Protein AF-A0A0D7F396-F1 (afdb_monomer_lite)

Secondary structure (DSSP, 8-state):
---HHHHHHHHHHHHHHHHHHHHHHHHHTTSS---GGGSTT--HHHHHHTT--HHHHHHHHHHHSTTHHHHHHHTT----

Structure (mmCIF, N/CA/C/O backbone):
data_AF-A0A0D7F396-F1
#
_entry.id   AF-A0A0D7F396-F1
#
loop_
_atom_site.group_PDB
_atom_site.id
_atom_site.type_symbol
_atom_site.label_atom_id
_atom_site.label_alt_id
_atom_site.label_comp_id
_atom_site.label_asym_id
_atom_site.label_entity_id
_atom_site.label_seq_id
_atom_site.pdbx_PDB_ins_code
_atom_site.Cartn_x
_atom_site.Cartn_y
_atom_site.Cartn_z
_atom_site.occupancy
_atom_site.B_iso_or_equiv
_atom_site.auth_seq_id
_atom_site.auth_comp_id
_atom_site.auth_asym_id
_atom_site.auth_atom_id
_atom_site.pdbx_PDB_model_num
ATOM 1 N N . MET A 1 1 ? 14.897 -8.249 -25.928 1.00 56.00 1 MET A N 1
ATOM 2 C CA . MET A 1 1 ? 15.448 -6.932 -25.555 1.00 56.00 1 MET A CA 1
ATOM 3 C C . MET A 1 1 ? 14.262 -6.069 -25.179 1.00 56.00 1 MET A C 1
ATOM 5 O O . MET A 1 1 ? 13.387 -5.914 -26.018 1.00 56.00 1 MET A O 1
ATOM 9 N N . PHE A 1 2 ? 14.154 -5.639 -23.922 1.00 64.38 2 PHE A N 1
ATOM 10 C CA . PHE A 1 2 ? 13.129 -4.665 -23.549 1.00 64.38 2 PHE A CA 1
ATOM 11 C C . PHE A 1 2 ? 13.562 -3.307 -24.099 1.00 64.38 2 PHE A C 1
ATOM 13 O O . PHE A 1 2 ? 14.709 -2.908 -23.909 1.00 64.38 2 PHE A O 1
ATOM 20 N N . ASP A 1 3 ? 12.669 -2.656 -24.830 1.00 81.06 3 ASP A N 1
ATOM 21 C CA . ASP A 1 3 ? 12.837 -1.278 -25.277 1.00 81.06 3 ASP A CA 1
ATOM 22 C C . ASP A 1 3 ? 12.927 -0.347 -24.051 1.00 81.06 3 ASP A C 1
ATOM 24 O O . ASP A 1 3 ? 12.225 -0.557 -23.055 1.00 81.06 3 ASP A O 1
ATOM 28 N N . ALA A 1 4 ? 13.801 0.659 -24.107 1.00 77.25 4 ALA A N 1
ATOM 29 C CA . ALA A 1 4 ? 13.979 1.646 -23.044 1.00 77.25 4 ALA A CA 1
ATOM 30 C C . ALA A 1 4 ? 12.656 2.356 -22.704 1.00 77.25 4 ALA A C 1
ATOM 32 O O . ALA A 1 4 ? 12.373 2.591 -21.526 1.00 77.25 4 ALA A O 1
ATOM 33 N N . ASP A 1 5 ? 11.803 2.587 -23.705 1.00 82.38 5 ASP A N 1
ATOM 34 C CA . ASP A 1 5 ? 10.487 3.205 -23.515 1.00 82.38 5 ASP A CA 1
ATOM 35 C C . ASP A 1 5 ? 9.539 2.294 -22.719 1.00 82.38 5 ASP A C 1
ATOM 37 O O . ASP A 1 5 ? 8.809 2.747 -21.834 1.00 82.38 5 ASP A O 1
ATOM 41 N N . SER A 1 6 ? 9.607 0.978 -22.948 1.00 82.50 6 SER A N 1
ATOM 42 C CA . SER A 1 6 ? 8.821 -0.008 -22.193 1.00 82.50 6 SER A CA 1
ATOM 43 C C . SER A 1 6 ? 9.252 -0.082 -20.726 1.00 82.50 6 SER A C 1
ATOM 45 O O . SER A 1 6 ? 8.408 -0.204 -19.835 1.00 82.50 6 SER A O 1
ATOM 47 N N . VAL A 1 7 ? 10.557 0.034 -20.456 1.00 85.12 7 VAL A N 1
ATOM 48 C CA . VAL A 1 7 ? 11.092 0.069 -19.085 1.00 85.12 7 VAL A CA 1
ATOM 49 C C . VAL A 1 7 ? 10.644 1.339 -18.360 1.00 85.12 7 VAL A C 1
ATOM 51 O O . VAL A 1 7 ? 10.174 1.255 -17.224 1.00 85.12 7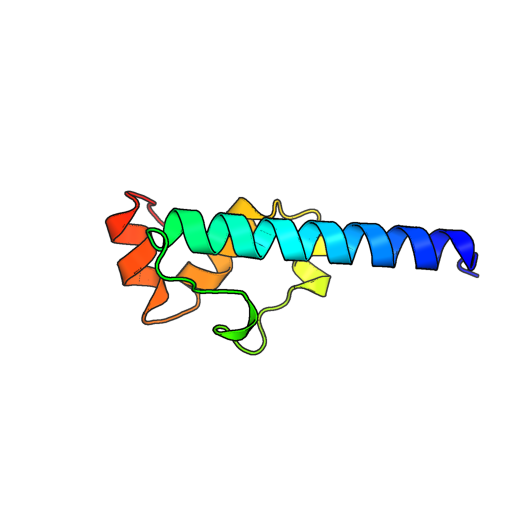 VAL A O 1
ATOM 54 N N . ALA A 1 8 ? 10.721 2.499 -19.016 1.00 87.31 8 ALA A N 1
ATOM 55 C CA . ALA A 1 8 ? 10.306 3.774 -18.435 1.00 87.31 8 ALA A CA 1
ATOM 56 C C . ALA A 1 8 ? 8.804 3.795 -18.095 1.00 87.31 8 ALA A C 1
ATOM 58 O O . ALA A 1 8 ? 8.421 4.191 -16.991 1.00 87.31 8 ALA A O 1
ATOM 59 N N . ILE A 1 9 ? 7.948 3.299 -18.997 1.00 90.12 9 ILE A N 1
ATOM 60 C CA . ILE A 1 9 ? 6.502 3.180 -18.753 1.00 90.12 9 ILE A CA 1
ATOM 61 C C . ILE A 1 9 ? 6.222 2.237 -17.578 1.00 90.12 9 ILE A C 1
ATOM 63 O O . ILE A 1 9 ? 5.397 2.548 -16.716 1.00 90.12 9 ILE A O 1
ATOM 67 N N . HIS A 1 10 ? 6.916 1.099 -17.510 1.00 91.00 10 HIS A N 1
ATOM 68 C CA . HIS A 1 10 ? 6.740 0.144 -16.419 1.00 91.00 10 HIS A CA 1
ATOM 69 C C . HIS A 1 10 ? 7.118 0.758 -15.062 1.00 91.00 10 HIS A C 1
ATOM 71 O O . HIS A 1 10 ? 6.346 0.665 -14.108 1.00 91.00 10 HIS A O 1
ATOM 77 N N . GLN A 1 11 ? 8.250 1.462 -14.987 1.00 91.50 11 GLN A N 1
ATOM 78 C CA . GLN A 1 11 ? 8.684 2.175 -13.780 1.00 91.50 11 GLN A CA 1
ATOM 79 C C . GLN A 1 11 ? 7.710 3.291 -13.375 1.00 91.50 11 GLN A C 1
ATOM 81 O O . GLN A 1 11 ? 7.405 3.457 -12.189 1.00 91.50 11 GLN A O 1
ATOM 86 N N . PHE A 1 12 ? 7.184 4.039 -14.348 1.00 93.50 12 PHE A N 1
ATOM 87 C CA . PHE A 1 12 ? 6.177 5.068 -14.103 1.00 93.50 12 PHE A CA 1
ATOM 88 C C . PHE A 1 12 ? 4.892 4.469 -13.516 1.00 93.50 12 PHE A C 1
ATOM 90 O O . PHE A 1 12 ? 4.392 4.944 -12.491 1.00 93.50 12 PHE A O 1
ATOM 97 N N . ASN A 1 13 ? 4.388 3.391 -14.119 1.00 95.50 13 ASN A N 1
ATOM 98 C CA . ASN A 1 13 ? 3.195 2.692 -13.647 1.00 95.50 13 ASN A CA 1
ATOM 99 C C . ASN A 1 13 ? 3.403 2.093 -12.254 1.00 95.50 13 ASN A C 1
ATOM 101 O O . ASN A 1 13 ? 2.525 2.236 -11.404 1.00 95.50 13 ASN A O 1
ATOM 105 N N . PHE A 1 14 ? 4.575 1.512 -11.990 1.00 95.38 14 PHE A N 1
ATOM 106 C CA . PHE A 1 14 ? 4.919 0.999 -10.668 1.00 95.38 14 PHE A CA 1
ATOM 107 C C . PHE A 1 14 ? 4.938 2.116 -9.616 1.00 95.38 14 PHE A C 1
ATOM 109 O O . PHE A 1 14 ? 4.317 1.998 -8.565 1.00 95.38 14 PHE A O 1
ATOM 116 N N . THR A 1 15 ? 5.549 3.262 -9.925 1.00 95.88 15 THR A N 1
ATOM 117 C CA . THR A 1 15 ? 5.580 4.424 -9.019 1.00 95.88 15 THR A CA 1
ATOM 118 C C . THR A 1 15 ? 4.178 4.971 -8.733 1.00 95.88 15 THR A C 1
ATOM 120 O O . THR A 1 15 ? 3.876 5.393 -7.613 1.00 95.88 15 THR A O 1
ATOM 123 N N . ARG A 1 16 ? 3.297 4.985 -9.739 1.00 96.88 16 ARG A N 1
ATOM 124 C CA . ARG A 1 16 ? 1.894 5.386 -9.570 1.00 96.88 16 ARG A CA 1
ATOM 125 C C . ARG A 1 16 ? 1.124 4.382 -8.712 1.00 96.88 16 ARG A C 1
ATOM 127 O O . ARG A 1 16 ? 0.335 4.797 -7.865 1.00 96.88 16 ARG A O 1
ATOM 134 N N . TRP A 1 17 ? 1.367 3.092 -8.918 1.00 97.31 17 TRP A N 1
ATOM 135 C CA . TRP A 1 17 ? 0.784 2.014 -8.125 1.00 97.31 17 TRP A CA 1
ATOM 136 C C . TRP A 1 17 ? 1.202 2.120 -6.652 1.00 97.31 17 TRP A C 1
ATOM 138 O O . TRP A 1 17 ? 0.334 2.122 -5.785 1.00 97.31 17 TRP A O 1
ATOM 148 N N . LEU A 1 18 ? 2.490 2.354 -6.374 1.00 95.75 18 LEU A N 1
ATOM 149 C CA . LEU A 1 18 ? 3.015 2.562 -5.018 1.00 95.75 18 LEU A CA 1
ATOM 150 C C . LEU A 1 18 ? 2.381 3.769 -4.314 1.00 95.75 18 LEU A C 1
ATOM 152 O O . LEU A 1 18 ? 2.027 3.685 -3.143 1.00 95.75 18 LEU A O 1
ATOM 156 N N . ARG A 1 19 ? 2.179 4.886 -5.025 1.00 96.19 19 ARG A N 1
ATOM 157 C CA . ARG A 1 19 ? 1.456 6.038 -4.460 1.00 96.19 19 ARG A CA 1
ATOM 158 C C . ARG A 1 19 ? 0.009 5.707 -4.121 1.00 96.19 19 ARG A C 1
ATOM 160 O O . ARG A 1 19 ? -0.515 6.214 -3.138 1.00 96.19 19 ARG A O 1
ATOM 167 N N . ARG A 1 20 ? -0.657 4.890 -4.942 1.00 97.12 20 ARG A N 1
ATOM 168 C CA . ARG A 1 20 ? -2.025 4.467 -4.639 1.00 97.12 20 ARG A CA 1
ATOM 169 C C . ARG A 1 20 ? -2.060 3.507 -3.453 1.00 97.12 20 ARG A C 1
ATOM 171 O O . ARG A 1 20 ? -2.978 3.624 -2.658 1.00 97.12 20 ARG A O 1
ATOM 178 N N . LEU A 1 21 ? -1.073 2.621 -3.324 1.00 96.19 21 LEU A N 1
ATOM 179 C CA . LEU A 1 21 ? -0.924 1.738 -2.168 1.00 96.19 21 LEU A CA 1
ATOM 180 C C . LEU A 1 21 ? -0.859 2.544 -0.863 1.00 96.19 21 LEU A C 1
ATOM 182 O O . LEU A 1 21 ? -1.630 2.259 0.045 1.00 96.19 21 LEU A O 1
ATOM 186 N N . ASP A 1 22 ? -0.024 3.588 -0.801 1.00 95.38 22 ASP A N 1
ATOM 187 C CA . ASP A 1 22 ? 0.073 4.451 0.389 1.00 95.38 22 ASP A CA 1
ATOM 188 C C . ASP A 1 22 ? -1.276 5.098 0.749 1.00 95.38 22 ASP A C 1
ATOM 190 O O . ASP A 1 22 ? -1.640 5.163 1.917 1.00 95.38 22 ASP A O 1
ATOM 194 N N . ILE A 1 23 ? -2.045 5.542 -0.253 1.00 96.12 23 ILE A N 1
ATOM 195 C CA . ILE A 1 23 ? -3.382 6.120 -0.036 1.00 96.12 23 ILE A CA 1
ATOM 196 C C . ILE A 1 23 ? -4.350 5.078 0.539 1.00 96.12 23 ILE A C 1
ATOM 198 O O . ILE A 1 23 ? -5.145 5.403 1.414 1.00 96.12 23 ILE A O 1
ATOM 202 N N . GLU A 1 24 ? -4.323 3.841 0.039 1.00 96.12 24 GLU A N 1
ATOM 203 C CA . GLU A 1 24 ? -5.192 2.775 0.555 1.00 96.12 24 GLU A CA 1
ATOM 204 C C . GLU A 1 24 ? -4.800 2.383 1.986 1.00 96.12 24 GLU A C 1
ATOM 206 O O . GLU A 1 24 ? -5.684 2.155 2.809 1.00 96.12 24 GLU A O 1
ATOM 211 N N . LEU A 1 25 ? -3.502 2.365 2.307 1.00 94.62 25 LEU A N 1
ATOM 212 C CA . LEU A 1 25 ? -3.025 2.138 3.674 1.00 94.62 25 LEU A CA 1
ATOM 213 C C . LEU A 1 25 ? -3.513 3.219 4.627 1.00 94.62 25 LEU A C 1
ATOM 215 O O . LEU A 1 25 ? -4.076 2.895 5.670 1.00 94.62 25 LEU A O 1
ATOM 219 N N . ASP A 1 26 ? -3.362 4.487 4.257 1.00 94.31 26 ASP A N 1
ATOM 220 C CA . ASP A 1 26 ? -3.844 5.602 5.068 1.00 94.31 26 ASP A CA 1
ATOM 221 C C . ASP A 1 26 ? -5.366 5.516 5.283 1.00 94.31 26 ASP A C 1
ATOM 223 O O . ASP A 1 26 ? -5.852 5.652 6.402 1.00 94.31 26 ASP A O 1
ATOM 227 N N . GLN A 1 27 ? -6.133 5.166 4.246 1.00 94.25 27 GLN A N 1
ATOM 228 C CA . GLN A 1 27 ? -7.583 4.978 4.363 1.00 94.25 27 GLN A CA 1
ATOM 229 C C . GLN A 1 27 ? -7.978 3.828 5.297 1.00 94.25 27 GLN A C 1
ATOM 231 O O . GLN A 1 27 ? -8.886 3.998 6.108 1.00 94.25 27 GLN A O 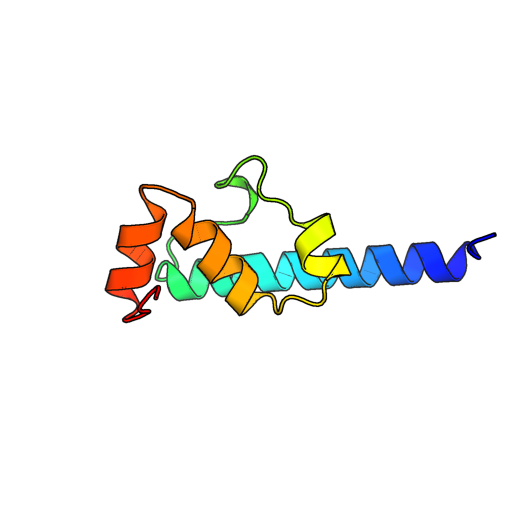1
ATOM 236 N N . ILE A 1 28 ? -7.329 2.664 5.188 1.00 94.31 28 ILE A N 1
ATOM 237 C CA . ILE A 1 28 ? -7.644 1.492 6.023 1.00 94.31 28 ILE A CA 1
ATOM 238 C C . ILE A 1 28 ? -7.228 1.737 7.477 1.00 94.31 28 ILE A C 1
ATOM 240 O O . ILE A 1 28 ? -7.931 1.348 8.404 1.00 94.31 28 ILE A O 1
ATOM 244 N N . THR A 1 29 ? -6.101 2.413 7.688 1.00 92.94 29 THR A N 1
ATOM 245 C CA . THR A 1 29 ? -5.540 2.669 9.023 1.00 92.94 29 THR A CA 1
ATOM 246 C C . THR A 1 29 ? -6.175 3.875 9.725 1.00 92.94 29 THR A C 1
ATOM 248 O O . THR A 1 29 ? -5.791 4.206 10.845 1.00 92.94 29 THR A O 1
ATOM 251 N N . GLY A 1 30 ? -7.173 4.517 9.107 1.00 91.06 30 GLY A N 1
ATOM 252 C CA . GLY A 1 30 ? -7.925 5.624 9.702 1.00 91.06 30 GLY A CA 1
ATOM 253 C C . GLY A 1 30 ? -7.224 6.983 9.630 1.00 91.06 30 GLY A C 1
ATOM 254 O O . GLY A 1 30 ? -7.509 7.858 10.445 1.00 91.06 30 GLY A O 1
ATOM 255 N N . GLY A 1 31 ? -6.320 7.182 8.670 1.00 91.19 31 GLY A N 1
ATOM 256 C CA . GLY A 1 31 ? -5.676 8.472 8.414 1.00 91.19 31 GLY A CA 1
ATOM 257 C C . GLY A 1 31 ? -4.513 8.791 9.352 1.00 91.19 31 GLY A C 1
ATOM 258 O O . GLY A 1 31 ? -4.188 9.961 9.556 1.00 91.19 31 GLY A O 1
ATOM 259 N N . ILE A 1 32 ? -3.919 7.778 9.991 1.00 87.75 32 ILE A N 1
ATOM 260 C CA . ILE A 1 32 ? -2.834 7.974 10.964 1.00 87.75 32 ILE A CA 1
ATOM 261 C C . ILE A 1 32 ? -1.461 8.181 10.304 1.00 87.75 32 ILE A C 1
ATOM 263 O O . ILE A 1 32 ? -0.465 8.339 11.010 1.00 87.75 32 ILE A O 1
ATOM 267 N N . GLY A 1 33 ? -1.402 8.197 8.967 1.00 85.62 33 GLY A N 1
ATOM 268 C CA . GLY A 1 33 ? -0.184 8.458 8.209 1.00 85.62 33 GLY A CA 1
ATOM 269 C C . GLY A 1 33 ? 0.738 7.252 8.040 1.00 85.62 33 GLY A C 1
ATOM 270 O O . GLY A 1 33 ? 1.919 7.452 7.760 1.00 85.62 33 GLY A O 1
ATOM 271 N N . LEU A 1 34 ? 0.229 6.022 8.195 1.00 88.50 34 LEU A N 1
ATOM 272 C CA . LEU A 1 34 ? 0.990 4.820 7.849 1.00 88.50 34 LEU A CA 1
ATOM 273 C C . LEU A 1 34 ? 1.158 4.709 6.330 1.00 88.50 34 LEU A C 1
ATOM 275 O O . LEU A 1 34 ? 0.219 4.882 5.554 1.00 88.50 34 LEU A O 1
ATOM 279 N N . THR A 1 35 ? 2.373 4.383 5.909 1.00 89.81 35 THR A N 1
ATOM 280 C CA . THR A 1 35 ? 2.785 4.251 4.510 1.00 89.81 35 THR A CA 1
ATOM 281 C C . THR A 1 35 ? 3.463 2.908 4.283 1.00 89.81 35 THR A C 1
ATOM 283 O O . THR A 1 35 ? 3.818 2.211 5.229 1.00 89.81 35 THR A O 1
ATOM 286 N N . ARG A 1 36 ? 3.748 2.553 3.025 1.00 88.62 36 ARG A N 1
ATOM 287 C CA . ARG A 1 36 ? 4.520 1.333 2.727 1.00 88.62 36 ARG A CA 1
ATOM 288 C C . ARG A 1 36 ? 5.894 1.271 3.414 1.00 88.62 36 ARG A C 1
ATOM 290 O O . ARG A 1 36 ? 6.448 0.193 3.566 1.00 88.62 36 ARG A O 1
ATOM 297 N N . ASN A 1 37 ? 6.481 2.408 3.798 1.00 88.94 37 ASN A N 1
ATOM 298 C CA . ASN A 1 37 ? 7.804 2.422 4.431 1.00 88.94 37 ASN A CA 1
ATOM 299 C C . ASN A 1 37 ? 7.768 1.906 5.876 1.00 88.94 37 ASN A C 1
ATOM 301 O O . ASN A 1 37 ? 8.807 1.514 6.399 1.00 88.94 37 ASN A O 1
ATOM 305 N N . ASP A 1 38 ? 6.588 1.887 6.495 1.00 88.38 38 ASP A N 1
ATOM 306 C CA . ASP A 1 38 ? 6.370 1.346 7.838 1.00 88.38 38 ASP A CA 1
ATOM 307 C C . ASP A 1 38 ? 6.314 -0.193 7.835 1.00 88.38 38 ASP A C 1
ATOM 309 O O . ASP A 1 38 ? 6.354 -0.827 8.886 1.00 88.38 38 ASP A O 1
ATOM 313 N N . PHE A 1 39 ? 6.285 -0.795 6.642 1.00 84.50 39 PHE A N 1
ATOM 314 C CA . PHE A 1 39 ? 6.193 -2.231 6.418 1.00 84.50 39 PHE A CA 1
ATOM 315 C C . PHE A 1 39 ? 7.380 -2.670 5.560 1.00 84.50 39 PHE A C 1
ATOM 317 O O . PHE A 1 39 ? 7.357 -2.659 4.322 1.00 84.50 39 PHE A O 1
ATOM 324 N N . ALA A 1 40 ? 8.473 -3.000 6.244 1.00 71.81 40 ALA A N 1
ATOM 325 C CA . ALA A 1 40 ? 9.693 -3.445 5.591 1.00 71.81 40 ALA A CA 1
ATOM 326 C C . ALA A 1 40 ? 9.447 -4.731 4.783 1.00 71.81 40 ALA A C 1
ATOM 328 O O . ALA A 1 40 ? 8.720 -5.624 5.210 1.00 71.81 40 ALA A O 1
ATOM 329 N N . ASP A 1 41 ? 10.094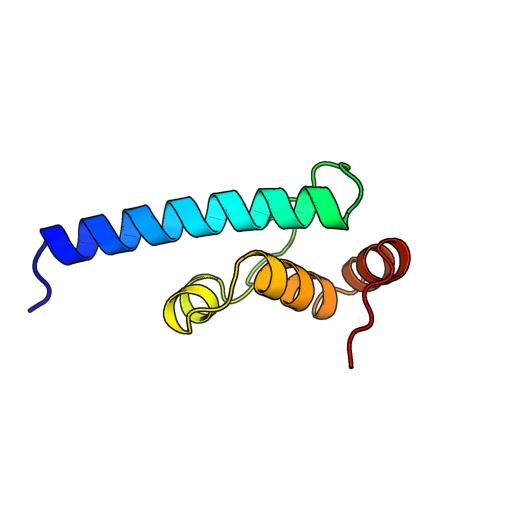 -4.827 3.621 1.00 69.56 41 ASP A N 1
ATOM 330 C CA . ASP A 1 41 ? 10.254 -6.068 2.852 1.00 69.56 41 ASP A CA 1
ATOM 331 C C . ASP A 1 41 ? 8.986 -6.743 2.297 1.00 69.56 41 ASP A C 1
ATOM 333 O O . ASP A 1 41 ? 9.059 -7.873 1.800 1.00 69.56 41 ASP A O 1
ATOM 337 N N . TR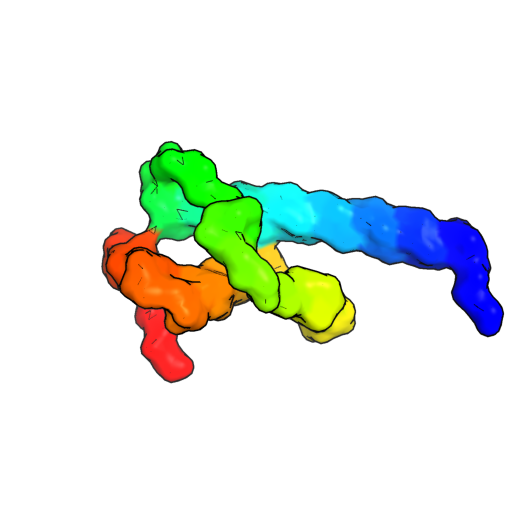P A 1 42 ? 7.841 -6.054 2.257 1.00 85.50 42 TRP A N 1
ATOM 338 C CA . TRP A 1 42 ? 6.696 -6.585 1.517 1.00 85.50 42 TRP A CA 1
ATOM 339 C C . TRP A 1 42 ? 6.995 -6.631 0.007 1.00 85.50 42 TRP A C 1
ATOM 341 O O . TRP A 1 42 ? 7.683 -5.772 -0.556 1.00 85.50 42 TRP A O 1
ATOM 351 N N . ARG A 1 43 ? 6.518 -7.668 -0.690 1.00 91.25 43 ARG A N 1
ATOM 352 C CA . ARG A 1 43 ? 6.933 -7.997 -2.071 1.00 91.25 43 ARG A CA 1
ATOM 353 C C . ARG A 1 43 ? 6.267 -7.103 -3.134 1.00 91.25 43 ARG A C 1
ATOM 355 O O . ARG A 1 43 ? 5.665 -7.605 -4.083 1.00 91.25 43 ARG A O 1
ATOM 362 N N . TYR A 1 44 ? 6.427 -5.780 -3.035 1.00 91.31 44 TYR A N 1
ATOM 363 C CA . TYR A 1 44 ? 5.751 -4.770 -3.868 1.00 91.31 44 TYR A CA 1
ATOM 364 C C . TYR A 1 44 ? 5.893 -5.008 -5.375 1.00 91.31 44 TYR A C 1
ATOM 366 O O . TYR A 1 44 ? 4.912 -4.972 -6.116 1.00 91.31 44 TYR A O 1
ATOM 374 N N . ALA A 1 45 ? 7.119 -5.266 -5.841 1.00 91.94 45 ALA A N 1
ATOM 375 C CA . ALA A 1 45 ? 7.388 -5.477 -7.263 1.00 91.94 45 ALA A CA 1
ATOM 376 C C . ALA A 1 45 ? 6.700 -6.745 -7.794 1.00 91.94 45 ALA A C 1
ATOM 378 O O . ALA A 1 45 ? 6.210 -6.759 -8.924 1.00 91.94 45 ALA A O 1
ATOM 379 N N . VAL A 1 46 ? 6.620 -7.793 -6.967 1.00 93.75 46 VAL A N 1
ATOM 380 C CA . VAL A 1 46 ? 5.933 -9.045 -7.310 1.00 93.75 46 VAL A CA 1
ATOM 381 C C . VAL A 1 46 ? 4.426 -8.815 -7.353 1.00 93.75 46 VAL A C 1
ATOM 383 O O . VAL A 1 46 ? 3.795 -9.180 -8.338 1.00 93.75 46 VAL A O 1
ATOM 386 N N . ALA A 1 47 ? 3.859 -8.150 -6.344 1.00 94.56 47 ALA A N 1
ATOM 387 C CA . ALA A 1 47 ? 2.435 -7.823 -6.304 1.00 94.56 47 ALA A CA 1
ATOM 388 C C . ALA A 1 47 ? 1.998 -6.996 -7.522 1.00 94.56 47 ALA A C 1
ATOM 390 O O . ALA A 1 47 ? 1.013 -7.330 -8.180 1.00 94.56 47 ALA A O 1
ATOM 391 N N . PHE A 1 48 ? 2.776 -5.971 -7.878 1.00 95.25 48 PHE A N 1
ATOM 392 C CA . PHE A 1 48 ? 2.531 -5.168 -9.072 1.00 95.25 48 PHE A CA 1
ATOM 393 C C . PHE A 1 48 ? 2.607 -5.996 -10.361 1.00 95.25 48 PHE A C 1
ATOM 395 O O . PHE A 1 48 ? 1.712 -5.914 -11.199 1.00 95.25 48 PHE A O 1
ATOM 402 N N . THR A 1 49 ? 3.644 -6.826 -10.507 1.00 94.06 49 THR A N 1
ATOM 403 C CA . THR A 1 49 ? 3.830 -7.680 -11.695 1.00 94.06 49 THR A CA 1
ATOM 404 C C . THR A 1 49 ? 2.712 -8.715 -11.833 1.00 94.06 49 THR A C 1
ATOM 406 O O . THR A 1 49 ? 2.282 -9.008 -12.946 1.00 94.06 49 THR A O 1
ATOM 409 N N . ASN A 1 50 ? 2.190 -9.211 -10.711 1.00 95.62 50 ASN A N 1
ATOM 410 C CA . ASN A 1 50 ? 1.050 -10.127 -10.664 1.00 95.62 50 ASN A CA 1
ATOM 411 C C . ASN A 1 50 ? -0.304 -9.421 -10.860 1.00 95.62 50 ASN A C 1
ATOM 413 O O . ASN A 1 50 ? -1.340 -10.082 -10.850 1.00 95.62 50 ASN A O 1
ATOM 417 N N . GLY A 1 51 ? -0.322 -8.094 -11.032 1.00 95.44 51 GLY A N 1
ATOM 418 C CA . GLY A 1 51 ? -1.545 -7.326 -11.257 1.00 95.44 51 GLY A CA 1
ATOM 419 C C . GLY A 1 51 ? -2.422 -7.160 -10.015 1.00 95.44 51 GLY A C 1
ATOM 420 O O . GLY A 1 51 ? -3.614 -6.886 -10.150 1.00 95.44 51 GLY A O 1
ATOM 421 N N . ILE A 1 52 ? -1.862 -7.308 -8.810 1.00 96.62 52 ILE A N 1
ATOM 422 C CA . ILE A 1 52 ? -2.603 -7.107 -7.561 1.00 96.62 52 ILE A CA 1
ATOM 423 C C . ILE A 1 52 ? -3.012 -5.633 -7.452 1.00 96.62 52 ILE A C 1
ATOM 425 O O . ILE A 1 52 ? -2.199 -4.715 -7.614 1.00 96.62 52 ILE A O 1
ATOM 429 N N . ALA A 1 53 ? -4.295 -5.388 -7.185 1.00 96.62 53 ALA A N 1
ATOM 430 C CA . ALA A 1 53 ? -4.808 -4.037 -6.997 1.00 96.62 53 ALA A CA 1
ATOM 431 C C . ALA A 1 53 ? -4.185 -3.393 -5.741 1.00 96.62 53 ALA A C 1
ATOM 433 O O . ALA A 1 53 ? -4.042 -4.081 -4.732 1.00 96.62 53 ALA A O 1
ATOM 434 N N . PRO A 1 54 ? -3.879 -2.080 -5.738 1.00 96.56 54 PRO A N 1
ATOM 435 C CA . PRO A 1 54 ? -3.259 -1.416 -4.587 1.00 96.56 54 PRO A CA 1
ATOM 436 C C . PRO A 1 54 ? -3.997 -1.636 -3.262 1.00 96.56 54 PRO A C 1
ATOM 438 O O . PRO A 1 54 ? -3.361 -1.845 -2.239 1.00 96.56 54 PRO A O 1
ATOM 441 N N . ARG A 1 55 ? -5.336 -1.643 -3.283 1.00 95.81 55 ARG A N 1
ATOM 442 C CA . ARG A 1 55 ? -6.142 -1.901 -2.084 1.00 95.81 55 ARG A CA 1
ATOM 443 C C . ARG A 1 55 ? -5.956 -3.320 -1.556 1.00 95.81 55 ARG A C 1
ATOM 445 O O . ARG A 1 55 ? -5.805 -3.496 -0.356 1.00 95.81 55 ARG A O 1
ATOM 452 N N . GLN A 1 56 ? -5.944 -4.313 -2.445 1.00 96.44 56 GLN A N 1
ATOM 453 C CA . GLN A 1 56 ? -5.707 -5.700 -2.048 1.00 96.44 56 GLN A CA 1
ATOM 454 C C . GLN A 1 56 ? -4.291 -5.863 -1.495 1.00 96.44 56 GLN A C 1
ATOM 456 O O . GLN A 1 56 ? -4.123 -6.441 -0.437 1.00 96.44 56 GLN A O 1
ATOM 461 N N . ALA A 1 57 ? -3.293 -5.259 -2.142 1.00 95.00 57 ALA A N 1
ATOM 462 C CA . ALA A 1 57 ? -1.925 -5.249 -1.636 1.00 95.00 57 ALA A CA 1
ATOM 463 C C . ALA A 1 57 ? -1.804 -4.585 -0.251 1.00 95.00 57 ALA A C 1
ATOM 465 O O . ALA A 1 57 ? -1.057 -5.074 0.586 1.00 95.00 57 ALA A O 1
ATOM 466 N N . ALA A 1 58 ? -2.549 -3.505 0.017 1.00 94.69 58 ALA A N 1
ATOM 467 C CA . ALA A 1 58 ? -2.598 -2.891 1.345 1.00 94.69 58 ALA A CA 1
ATOM 468 C C . ALA A 1 58 ? -3.194 -3.846 2.391 1.00 94.69 58 ALA A C 1
ATOM 470 O O . ALA A 1 58 ? -2.664 -3.949 3.493 1.00 94.69 58 ALA A O 1
ATOM 471 N N . ILE A 1 59 ? -4.269 -4.558 2.036 1.00 94.75 59 ILE A N 1
ATOM 472 C CA . ILE A 1 59 ? -4.891 -5.566 2.903 1.00 94.75 59 ILE A CA 1
ATOM 473 C C . ILE A 1 59 ? -3.919 -6.712 3.172 1.00 94.75 59 ILE A C 1
ATOM 475 O O . ILE A 1 59 ? -3.694 -7.032 4.331 1.00 94.75 59 ILE A O 1
ATOM 479 N N . ASP A 1 60 ? -3.311 -7.281 2.132 1.00 93.81 60 ASP A N 1
ATOM 480 C CA . ASP A 1 60 ? -2.350 -8.380 2.246 1.00 93.81 60 ASP A CA 1
ATOM 481 C C . ASP A 1 60 ? -1.155 -7.969 3.121 1.00 93.81 60 ASP A C 1
ATOM 483 O O . ASP A 1 60 ? -0.745 -8.705 4.014 1.00 93.81 60 ASP A O 1
ATOM 487 N N . MET A 1 61 ? -0.644 -6.748 2.937 1.00 92.12 61 MET A N 1
ATOM 488 C CA . MET A 1 61 ? 0.454 -6.222 3.745 1.00 92.12 61 MET A CA 1
ATOM 489 C C . MET A 1 61 ? 0.070 -6.058 5.220 1.00 92.12 61 MET A C 1
ATOM 491 O O . MET A 1 61 ? 0.828 -6.451 6.104 1.00 92.12 61 MET A O 1
ATOM 495 N N . LEU A 1 62 ? -1.117 -5.515 5.501 1.00 92.31 62 LEU A N 1
ATOM 496 C CA . LEU A 1 62 ? -1.637 -5.412 6.865 1.00 92.31 62 LEU A CA 1
ATOM 497 C C . LEU A 1 62 ? -1.977 -6.793 7.457 1.00 92.31 62 LEU A C 1
ATOM 499 O O . LEU A 1 62 ? -1.907 -6.970 8.666 1.00 92.31 62 LEU A O 1
ATOM 503 N N . ALA A 1 63 ? -2.333 -7.775 6.633 1.00 92.12 63 ALA A N 1
ATOM 504 C CA . ALA A 1 63 ? -2.617 -9.142 7.059 1.00 92.12 63 ALA A CA 1
ATOM 505 C C . ALA A 1 63 ? -1.343 -9.922 7.417 1.00 92.12 63 ALA A C 1
ATOM 507 O O . ALA A 1 63 ? -1.391 -10.850 8.223 1.00 92.12 63 ALA A O 1
ATOM 508 N N . GLU A 1 64 ? -0.203 -9.564 6.833 1.00 90.31 64 GLU A N 1
ATOM 509 C CA . GLU A 1 64 ? 1.097 -10.157 7.157 1.00 90.31 64 GLU A CA 1
ATOM 510 C C . GLU A 1 64 ? 1.751 -9.517 8.399 1.00 90.31 64 GLU A C 1
ATOM 512 O O . GLU A 1 64 ? 2.588 -10.152 9.044 1.00 90.31 64 GLU A O 1
ATOM 517 N N . ASP A 1 65 ? 1.352 -8.295 8.773 1.00 87.88 65 ASP A N 1
ATOM 518 C CA . ASP A 1 65 ? 1.885 -7.571 9.931 1.00 87.88 65 ASP A CA 1
ATOM 519 C C . ASP A 1 65 ? 1.053 -7.765 11.213 1.00 87.88 65 ASP A C 1
ATOM 521 O O . ASP A 1 65 ? -0.179 -7.729 11.211 1.00 87.88 65 ASP A O 1
ATOM 525 N N . HIS A 1 66 ? 1.739 -7.903 12.353 1.00 84.06 66 HIS A N 1
ATOM 526 C CA . HIS A 1 66 ? 1.088 -8.123 13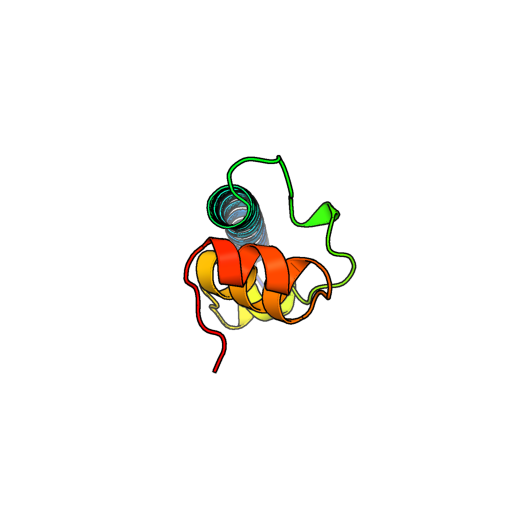.648 1.00 84.06 66 HIS A CA 1
ATOM 527 C C . HIS A 1 66 ? 0.191 -6.951 14.080 1.00 84.06 66 HIS A C 1
ATOM 529 O O . HIS A 1 66 ? -0.896 -7.171 14.617 1.00 84.06 66 HIS A O 1
ATOM 535 N N . ASN A 1 67 ? 0.625 -5.709 13.848 1.00 84.12 67 ASN A N 1
ATOM 536 C CA . ASN A 1 67 ? -0.168 -4.521 14.170 1.00 84.12 67 ASN A CA 1
ATOM 537 C C . ASN A 1 67 ? -1.233 -4.264 13.093 1.00 84.12 67 ASN A C 1
ATOM 539 O O . ASN A 1 67 ? -2.320 -3.768 13.398 1.00 84.12 67 ASN A O 1
ATOM 543 N N . GLY A 1 68 ? -0.947 -4.662 11.852 1.00 88.12 68 GLY A N 1
ATOM 544 C CA . GLY A 1 68 ? -1.842 -4.578 10.702 1.00 88.12 68 GLY A CA 1
ATOM 545 C C . GLY A 1 68 ? -3.215 -5.223 10.921 1.00 88.12 68 GLY A C 1
ATOM 546 O O . GLY A 1 68 ? -4.236 -4.642 10.543 1.00 88.12 68 GLY A O 1
ATOM 547 N N . HIS A 1 69 ? -3.278 -6.348 11.643 1.00 90.25 69 HIS A N 1
ATOM 548 C CA . HIS A 1 69 ? -4.540 -7.032 11.981 1.00 90.25 69 HIS A CA 1
ATOM 549 C C . HIS A 1 69 ? -5.517 -6.143 12.756 1.00 90.25 69 HIS A C 1
ATOM 551 O O . HIS A 1 69 ? -6.731 -6.229 12.563 1.00 90.25 69 HIS A O 1
ATOM 557 N N . GLY A 1 70 ? -4.998 -5.289 13.643 1.00 90.75 70 GLY A N 1
ATOM 558 C CA . GLY A 1 70 ? -5.813 -4.360 14.424 1.00 90.75 70 GLY A CA 1
ATOM 559 C C . GLY A 1 70 ? -6.509 -3.329 13.537 1.00 90.75 70 GLY A C 1
ATOM 560 O O . GLY A 1 70 ? -7.698 -3.067 13.718 1.00 90.75 70 GLY A O 1
ATOM 561 N N . TYR A 1 71 ? -5.791 -2.804 12.542 1.00 92.62 71 TYR A N 1
ATOM 562 C CA . TYR A 1 71 ? -6.339 -1.854 11.575 1.00 92.62 71 TYR A CA 1
ATOM 563 C C . TYR A 1 71 ? -7.374 -2.503 10.657 1.00 92.62 71 TYR A C 1
ATOM 565 O O . TYR A 1 71 ? -8.441 -1.932 10.454 1.00 92.62 71 TYR A O 1
ATOM 573 N N . LEU A 1 72 ? -7.111 -3.719 10.167 1.00 93.12 72 LEU A N 1
ATOM 574 C CA . LEU A 1 72 ? -8.063 -4.447 9.321 1.00 93.12 72 LEU A CA 1
ATOM 575 C C . LEU A 1 72 ? -9.380 -4.722 10.048 1.00 93.12 72 LEU A C 1
ATOM 577 O O . LEU A 1 72 ? -10.448 -4.456 9.501 1.00 93.12 72 LEU A O 1
ATOM 581 N N . ARG A 1 73 ? -9.309 -5.146 11.316 1.00 91.75 73 ARG A N 1
ATOM 582 C CA . ARG A 1 73 ? -10.502 -5.328 12.150 1.00 91.75 73 ARG A CA 1
ATOM 583 C C . ARG A 1 73 ? -11.248 -4.016 12.387 1.00 91.75 73 ARG A C 1
ATOM 585 O O . ARG A 1 73 ? -12.470 -4.016 12.390 1.00 91.75 73 ARG A O 1
ATOM 592 N N . HIS A 1 74 ? -10.536 -2.909 12.606 1.00 90.38 74 HIS A N 1
ATOM 593 C CA . HIS A 1 74 ? -11.172 -1.602 12.796 1.00 90.38 74 HIS A CA 1
ATOM 594 C C . HIS A 1 74 ? -11.862 -1.089 11.523 1.00 90.38 74 HIS A C 1
ATOM 596 O O . HIS A 1 74 ? -12.848 -0.365 11.613 1.00 90.38 74 HIS A O 1
ATOM 602 N N . ALA A 1 75 ? -11.359 -1.482 10.354 1.00 91.12 75 ALA A N 1
ATOM 603 C CA . ALA A 1 75 ? -11.929 -1.152 9.054 1.00 91.12 75 ALA A CA 1
ATOM 604 C C . ALA A 1 75 ? -13.041 -2.119 8.592 1.00 91.12 75 ALA A C 1
ATOM 606 O O . ALA A 1 75 ? -13.467 -2.018 7.441 1.00 91.12 75 ALA A O 1
ATOM 607 N N . ASP A 1 76 ? -13.485 -3.053 9.446 1.00 92.81 76 ASP A N 1
ATOM 608 C CA . ASP A 1 76 ? -14.440 -4.124 9.117 1.00 92.81 76 ASP A CA 1
ATOM 609 C C . ASP A 1 76 ? -14.013 -4.966 7.890 1.00 92.81 76 ASP A C 1
ATOM 611 O O . ASP A 1 76 ? -14.832 -5.357 7.055 1.00 92.81 76 ASP A O 1
ATOM 615 N N . ILE A 1 77 ? -12.707 -5.232 7.754 1.00 90.75 77 ILE A N 1
ATOM 616 C CA . ILE A 1 77 ? -12.140 -6.079 6.696 1.00 90.75 77 ILE A CA 1
ATOM 617 C C . ILE A 1 77 ? -11.800 -7.451 7.280 1.00 90.75 77 ILE A C 1
ATOM 619 O O . ILE A 1 77 ? -10.842 -7.593 8.044 1.00 90.75 77 ILE A O 1
ATOM 623 N N . ASP A 1 78 ? -12.559 -8.467 6.872 1.00 83.25 78 ASP A N 1
ATOM 624 C CA . ASP A 1 78 ? -12.290 -9.861 7.220 1.00 83.25 78 ASP A CA 1
ATOM 625 C C . ASP A 1 78 ? -11.227 -10.470 6.298 1.00 83.25 78 ASP A C 1
ATOM 627 O O . ASP A 1 78 ? -11.310 -10.391 5.069 1.00 83.25 78 ASP A O 1
ATOM 631 N N . ILE A 1 79 ? -1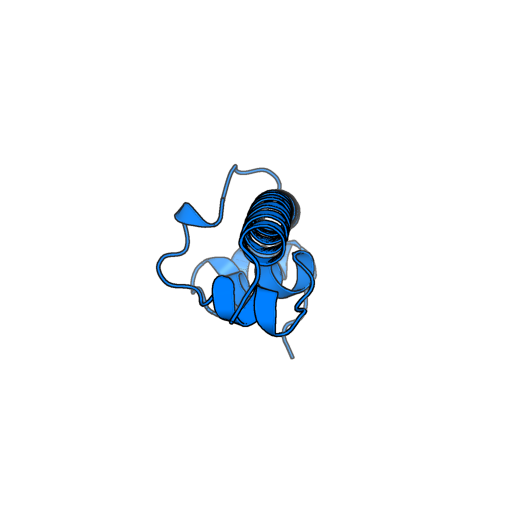0.235 -11.111 6.913 1.00 72.69 79 ILE A N 1
ATOM 632 C CA . ILE A 1 79 ? -9.166 -11.850 6.240 1.00 72.69 79 ILE A CA 1
ATOM 633 C C . ILE A 1 79 ? -9.529 -13.335 6.367 1.00 72.69 79 ILE A C 1
ATOM 635 O O . ILE A 1 79 ? -9.545 -13.860 7.482 1.00 72.69 79 ILE A O 1
ATOM 639 N N . ILE A 1 80 ? -9.901 -13.980 5.257 1.00 59.50 80 ILE A N 1
ATOM 640 C CA . ILE A 1 80 ? -10.308 -15.400 5.198 1.00 59.50 80 ILE A CA 1
ATOM 641 C C . ILE A 1 80 ? -9.123 -16.260 4.769 1.00 59.50 80 ILE A C 1
ATOM 643 O O . ILE A 1 80 ? -8.462 -15.874 3.779 1.00 59.50 80 ILE A O 1
#

pLDDT: mean 89.64, std 8.23, range [56.0, 97.31]

Sequence (80 aa):
MFDADSVAIHQFNFTRWLRRLDIELDQITGGIGLTRNDFADWRYAVAFTNGIAPRQAAIDMLAEDHNGHGYLRHADIDII

Organism: Rhodopseudomonas palustris (NCBI:txid1076)

Radius of gyration: 13.83 Å; chains: 1; bounding box: 30×24×40 Å

Foldseek 3Di:
DDDPVNVVVLVVVLVVQQVVLQVLLCVLQVNPRDHCVVQPDQPSVVCVVVVPHSNNSNLVSLVVDPVSVVSCVVSVHDDD